Protein AF-A0A954QST5-F1 (afdb_monomer)

pLDDT: mean 82.4, std 12.26, range [56.88, 97.75]

Solvent-accessible surface area (backbone atoms only — not comparable to full-atom values): 4120 Å² total; per-residue (Å²): 133,95,69,84,78,85,62,73,89,74,65,77,87,65,58,76,93,70,58,79,70,93,70,72,70,87,74,66,75,59,88,86,56,78,77,78,84,65,58,74,66,56,51,53,51,50,52,56,50,52,52,51,55,59,58,73,72,111

Structure (mmCIF, N/CA/C/O backbone):
data_AF-A0A954QST5-F1
#
_entry.id   AF-A0A954QST5-F1
#
loop_
_atom_site.group_PDB
_atom_site.id
_atom_site.type_symbol
_atom_site.label_atom_id
_atom_site.label_alt_id
_atom_site.label_comp_id
_atom_site.label_asym_id
_atom_site.label_entity_id
_atom_site.label_seq_id
_atom_site.pdbx_PDB_ins_code
_atom_site.Cartn_x
_atom_site.Cartn_y
_atom_site.Cartn_z
_atom_site.occupancy
_atom_site.B_iso_or_equiv
_atom_site.auth_seq_id
_atom_site.auth_comp_id
_atom_site.auth_asym_id
_atom_site.auth_atom_id
_atom_site.pdbx_PDB_model_num
ATOM 1 N N . MET A 1 1 ? -10.818 19.934 -13.918 1.00 56.88 1 MET A N 1
ATOM 2 C CA . MET A 1 1 ? -10.830 18.482 -14.209 1.00 56.88 1 MET A CA 1
ATOM 3 C C . MET A 1 1 ? -9.423 18.089 -14.659 1.00 56.88 1 MET A C 1
ATOM 5 O O . MET A 1 1 ? -9.140 18.292 -15.831 1.00 56.88 1 MET A O 1
ATOM 9 N N . PRO A 1 2 ? -8.491 17.682 -13.773 1.00 72.75 2 PRO A N 1
ATOM 10 C CA . PRO A 1 2 ? -7.065 17.772 -14.098 1.00 72.75 2 PRO A CA 1
ATOM 11 C C . PRO A 1 2 ? -6.412 16.442 -14.498 1.00 72.75 2 PRO A C 1
ATOM 13 O O . PRO A 1 2 ? -5.202 16.314 -14.356 1.00 72.75 2 PRO A O 1
ATOM 16 N N . PHE A 1 3 ? -7.167 15.456 -14.990 1.00 61.12 3 PHE A N 1
ATOM 17 C CA . PHE A 1 3 ? -6.562 14.218 -15.484 1.00 61.12 3 PHE A CA 1
ATOM 18 C C . PHE A 1 3 ? -6.816 14.058 -16.982 1.00 61.12 3 PHE A C 1
ATOM 20 O O . PHE A 1 3 ? -7.974 14.135 -17.406 1.00 61.12 3 PHE A O 1
ATOM 27 N N . PRO A 1 4 ? -5.756 13.882 -17.793 1.00 83.25 4 PRO A N 1
ATOM 28 C CA . PRO A 1 4 ? -5.912 13.664 -19.220 1.00 83.25 4 PRO A CA 1
ATOM 29 C C . PRO A 1 4 ? -6.649 12.345 -19.450 1.00 83.25 4 PRO A C 1
ATOM 31 O O . PRO A 1 4 ? -6.375 11.343 -18.787 1.00 83.25 4 PRO A O 1
ATOM 34 N N . GLN A 1 5 ? -7.591 12.347 -20.392 1.00 87.88 5 GLN A N 1
ATOM 35 C CA . GLN A 1 5 ? -8.212 11.104 -20.829 1.00 87.88 5 GLN A CA 1
ATOM 36 C C . GLN A 1 5 ? -7.161 10.218 -21.497 1.00 87.88 5 GLN A C 1
ATOM 38 O O . GLN A 1 5 ? -6.264 10.699 -22.193 1.00 87.88 5 GLN A O 1
ATOM 43 N N . PHE A 1 6 ? -7.267 8.916 -21.250 1.00 85.88 6 PHE A N 1
ATOM 44 C CA . PHE A 1 6 ? -6.405 7.930 -21.876 1.00 85.88 6 PHE A CA 1
ATOM 45 C C . PHE A 1 6 ? -6.662 7.900 -23.386 1.00 85.88 6 PHE A C 1
ATOM 47 O O . PHE A 1 6 ? -7.806 7.789 -23.816 1.00 85.88 6 PHE A O 1
ATOM 54 N N . ASP A 1 7 ? -5.593 7.983 -24.175 1.00 88.19 7 ASP A N 1
ATOM 55 C CA . ASP A 1 7 ? -5.636 7.879 -25.631 1.00 88.19 7 ASP A CA 1
ATOM 56 C C . ASP A 1 7 ? -5.354 6.425 -26.053 1.00 88.19 7 ASP A C 1
ATOM 58 O O . ASP A 1 7 ? -4.218 5.959 -25.900 1.00 88.19 7 ASP A O 1
ATOM 62 N N . PRO A 1 8 ? -6.350 5.698 -26.598 1.00 84.75 8 PRO A N 1
ATOM 63 C CA . PRO A 1 8 ? -6.192 4.304 -27.003 1.00 84.75 8 PRO A CA 1
ATOM 64 C C . PRO A 1 8 ? -5.136 4.091 -28.088 1.00 84.75 8 PRO A C 1
ATOM 66 O O . PRO A 1 8 ? -4.574 3.002 -28.173 1.00 84.75 8 PRO A O 1
ATOM 69 N N . THR A 1 9 ? -4.827 5.110 -28.898 1.00 87.31 9 THR A N 1
ATOM 70 C CA . THR A 1 9 ? -3.812 4.996 -29.962 1.00 87.31 9 THR A CA 1
ATOM 71 C C . THR A 1 9 ? -2.400 4.812 -29.404 1.00 87.31 9 THR A C 1
ATOM 73 O O . THR A 1 9 ? -1.508 4.330 -30.100 1.00 87.31 9 THR A O 1
ATOM 76 N N . ARG A 1 10 ? -2.203 5.134 -28.120 1.00 82.31 10 ARG A N 1
ATOM 77 C CA . ARG A 1 10 ? -0.943 4.945 -27.396 1.00 82.31 10 ARG A CA 1
ATOM 78 C C . ARG A 1 10 ? -0.798 3.538 -26.805 1.00 82.31 10 ARG A C 1
ATOM 80 O O . ARG A 1 10 ? 0.254 3.233 -26.243 1.00 82.31 10 ARG A O 1
ATOM 87 N N . LEU A 1 11 ? -1.820 2.682 -26.906 1.00 82.88 11 LEU A N 1
ATOM 88 C CA . LEU A 1 11 ? -1.778 1.318 -26.385 1.00 82.88 11 LEU A CA 1
ATOM 89 C C . LEU A 1 11 ? -1.035 0.391 -27.355 1.00 82.88 11 LEU A C 1
ATOM 91 O O . LEU A 1 11 ? -1.604 -0.113 -28.319 1.00 82.88 11 LEU A O 1
ATOM 95 N N . ILE A 1 12 ? 0.237 0.121 -27.069 1.00 81.50 12 ILE A N 1
ATOM 96 C CA . ILE A 1 12 ? 1.028 -0.871 -27.805 1.00 81.50 12 ILE A CA 1
ATOM 97 C C . ILE A 1 12 ? 0.993 -2.188 -27.026 1.00 81.50 12 ILE A C 1
ATOM 99 O O . ILE A 1 12 ? 1.672 -2.340 -26.011 1.00 81.50 12 ILE A O 1
ATOM 103 N N . ILE A 1 13 ? 0.200 -3.152 -27.497 1.00 80.62 13 ILE A N 1
ATOM 104 C CA . ILE A 1 13 ? 0.154 -4.499 -26.915 1.00 80.62 13 ILE A CA 1
ATOM 105 C C . ILE A 1 13 ? 1.299 -5.318 -27.514 1.00 80.62 13 ILE A C 1
ATOM 107 O O . ILE A 1 13 ? 1.219 -5.746 -28.662 1.00 80.62 13 ILE A O 1
ATOM 111 N N . ARG A 1 14 ? 2.367 -5.537 -26.740 1.00 80.75 14 ARG A N 1
ATOM 112 C CA . ARG A 1 14 ? 3.490 -6.394 -27.150 1.00 80.75 14 ARG A CA 1
ATOM 113 C C . ARG A 1 14 ? 3.273 -7.863 -26.749 1.00 80.75 14 ARG A C 1
ATOM 115 O O . ARG A 1 14 ? 2.605 -8.108 -25.727 1.00 80.75 14 ARG A O 1
ATOM 122 N N . PRO A 1 15 ? 3.824 -8.827 -27.511 1.00 83.56 15 PRO A N 1
ATOM 123 C CA . PRO A 1 15 ? 4.002 -10.215 -27.082 1.00 83.56 15 PRO A CA 1
ATOM 124 C C . PRO A 1 15 ? 4.625 -10.300 -25.685 1.00 83.56 15 PRO A C 1
ATOM 126 O O . PRO A 1 15 ? 5.365 -9.407 -25.281 1.00 83.56 15 PRO A O 1
ATOM 129 N N . LEU A 1 16 ? 4.269 -11.324 -24.904 1.00 77.62 16 LEU A N 1
ATOM 130 C CA . LEU A 1 16 ? 4.659 -11.421 -23.490 1.00 77.62 16 LEU A CA 1
ATOM 131 C C . LEU A 1 16 ? 6.185 -11.449 -23.301 1.00 77.62 16 LEU A C 1
ATOM 133 O O . LEU A 1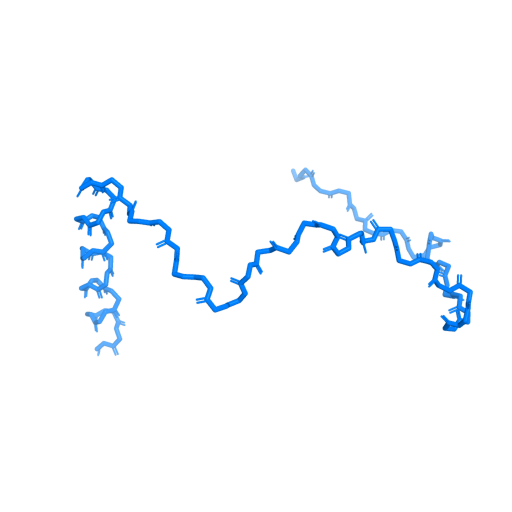 16 ? 6.697 -10.831 -22.375 1.00 77.62 16 LEU A O 1
ATOM 137 N N . ASP A 1 17 ? 6.885 -12.120 -24.206 1.00 81.25 17 ASP A N 1
ATOM 138 C CA . ASP A 1 17 ? 8.343 -12.220 -24.313 1.00 81.25 17 ASP A CA 1
ATOM 139 C C . ASP A 1 17 ? 9.034 -10.892 -24.664 1.00 81.25 17 ASP A C 1
ATOM 141 O O . ASP A 1 17 ? 10.210 -10.707 -24.363 1.00 81.25 17 ASP A O 1
ATOM 145 N N . GLU A 1 18 ? 8.298 -9.935 -25.229 1.00 80.00 18 GLU A N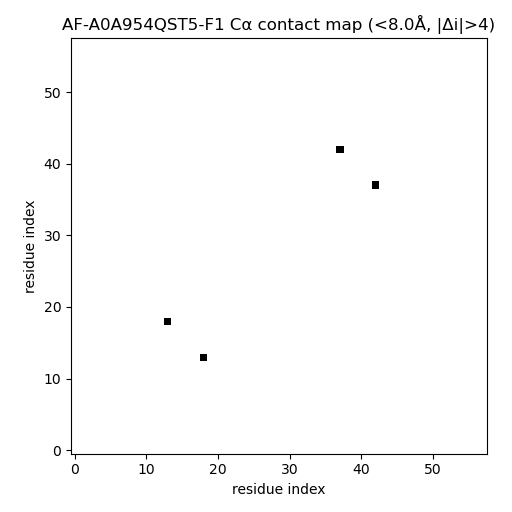 1
ATOM 146 C CA . GLU A 1 18 ? 8.788 -8.592 -25.565 1.00 80.00 18 GLU A CA 1
ATOM 147 C C . GLU A 1 18 ? 8.424 -7.530 -24.510 1.00 80.00 18 GLU A C 1
ATOM 149 O O . GLU A 1 18 ? 8.759 -6.344 -24.652 1.00 80.00 18 GLU A O 1
ATOM 154 N N . ARG A 1 19 ? 7.716 -7.920 -23.442 1.00 77.25 19 ARG A N 1
ATOM 155 C CA . ARG A 1 19 ? 7.362 -7.021 -22.337 1.00 77.25 19 ARG A CA 1
ATOM 156 C C . ARG A 1 19 ? 8.523 -6.938 -21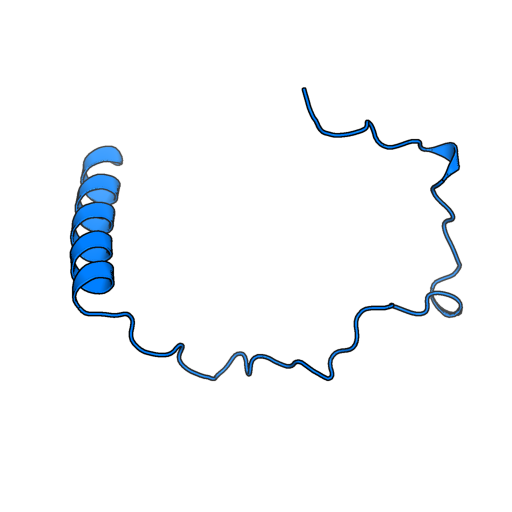.354 1.00 77.25 19 ARG A C 1
ATOM 158 O O . ARG A 1 19 ? 8.617 -7.715 -20.412 1.00 77.25 19 ARG A O 1
ATOM 165 N N . GLN A 1 20 ? 9.380 -5.939 -21.531 1.00 70.88 20 GLN A N 1
ATOM 166 C CA . GLN A 1 20 ? 10.224 -5.476 -20.432 1.00 70.88 20 GLN A CA 1
ATOM 167 C C . GLN A 1 20 ? 9.351 -4.671 -19.467 1.00 70.88 20 GLN A C 1
ATOM 169 O O . GLN A 1 20 ? 8.820 -3.619 -19.823 1.00 70.88 20 GLN A O 1
ATOM 174 N N . HIS A 1 21 ? 9.154 -5.191 -18.258 1.00 66.00 21 HIS A N 1
ATOM 175 C CA . HIS A 1 21 ? 8.528 -4.433 -17.186 1.00 66.00 21 HIS A CA 1
ATOM 176 C C . HIS A 1 21 ? 9.541 -3.406 -16.670 1.00 66.00 21 HIS A C 1
ATOM 178 O O . HIS A 1 21 ? 10.579 -3.784 -16.143 1.00 66.00 21 HIS A O 1
ATOM 184 N N . ASP A 1 22 ? 9.211 -2.117 -16.758 1.00 63.62 22 ASP A N 1
ATOM 185 C CA . ASP A 1 22 ? 9.969 -1.016 -16.126 1.00 63.62 22 ASP A CA 1
ATOM 186 C C . ASP A 1 22 ? 9.786 -0.987 -14.588 1.00 63.62 22 ASP A C 1
ATOM 188 O O . ASP A 1 22 ? 10.098 -0.028 -13.890 1.00 63.62 22 ASP A O 1
ATOM 192 N N . LEU A 1 23 ? 9.212 -2.060 -14.039 1.00 61.56 23 LEU A N 1
ATOM 193 C CA . LEU A 1 23 ? 9.044 -2.276 -12.615 1.00 61.56 23 LEU A CA 1
ATOM 194 C C . LEU A 1 23 ? 10.220 -3.125 -12.143 1.00 61.56 23 LEU A C 1
ATOM 196 O O . LEU A 1 23 ? 10.206 -4.350 -12.251 1.00 61.56 23 LEU A O 1
ATOM 200 N N . SER A 1 24 ? 11.249 -2.455 -11.634 1.00 63.41 24 SER A N 1
ATOM 201 C CA . SER A 1 24 ? 12.328 -3.121 -10.915 1.00 63.41 24 SER A CA 1
ATOM 202 C C . SER A 1 24 ? 11.796 -3.649 -9.584 1.00 63.41 24 SER A C 1
ATOM 204 O O . SER A 1 24 ? 11.241 -2.895 -8.782 1.00 63.41 24 SER A O 1
ATOM 206 N N . ILE A 1 25 ? 11.993 -4.944 -9.335 1.00 62.19 25 ILE A N 1
ATOM 207 C CA . ILE A 1 25 ? 11.683 -5.554 -8.037 1.00 62.19 25 ILE A CA 1
ATOM 208 C C . ILE A 1 25 ? 12.799 -5.295 -7.006 1.00 62.19 25 ILE A C 1
ATOM 210 O O . ILE A 1 25 ? 12.716 -5.734 -5.868 1.00 62.19 25 ILE A O 1
ATOM 214 N N . GLU A 1 26 ? 13.840 -4.529 -7.354 1.00 64.94 26 GLU A N 1
ATOM 215 C CA . GLU A 1 26 ? 14.957 -4.205 -6.449 1.00 64.94 26 GLU A CA 1
ATOM 216 C C . GLU A 1 26 ? 14.516 -3.433 -5.196 1.00 64.94 26 GLU A C 1
ATOM 218 O O . GLU A 1 26 ? 15.213 -3.448 -4.184 1.00 64.94 26 GLU A O 1
ATOM 223 N N . ARG A 1 27 ? 13.342 -2.789 -5.228 1.00 63.53 27 ARG A N 1
ATOM 224 C CA . ARG A 1 27 ? 12.686 -2.225 -4.041 1.00 63.53 27 ARG A CA 1
ATOM 225 C C . ARG A 1 27 ? 11.612 -3.179 -3.524 1.00 63.53 27 ARG A C 1
ATOM 227 O O . ARG A 1 27 ? 10.423 -2.873 -3.567 1.00 63.53 27 ARG A O 1
ATOM 234 N N . HIS A 1 28 ? 12.032 -4.343 -3.042 1.00 63.84 28 HIS A N 1
ATOM 235 C CA . HIS A 1 28 ? 11.165 -5.201 -2.245 1.00 63.84 28 HIS A CA 1
ATOM 236 C C . HIS A 1 28 ? 10.863 -4.503 -0.914 1.00 63.84 28 HIS A C 1
ATOM 238 O O . HIS A 1 28 ? 11.768 -4.284 -0.113 1.00 63.84 28 HIS A O 1
ATOM 244 N N . LEU A 1 29 ? 9.594 -4.186 -0.657 1.00 62.00 29 LEU A N 1
ATOM 245 C CA . LEU A 1 29 ? 9.110 -4.212 0.721 1.00 62.00 29 LEU A CA 1
ATOM 246 C C . LEU A 1 29 ? 8.968 -5.699 1.071 1.00 62.00 29 LEU A C 1
ATOM 248 O O . LEU A 1 29 ? 8.242 -6.395 0.351 1.00 62.00 29 LEU A O 1
ATOM 252 N N . PRO A 1 30 ? 9.676 -6.227 2.082 1.00 73.00 30 PRO A N 1
ATOM 253 C CA . PRO A 1 30 ? 9.481 -7.608 2.489 1.00 73.00 30 PRO A CA 1
ATOM 254 C C . PRO A 1 30 ? 8.029 -7.749 2.943 1.00 73.00 30 PRO A C 1
ATOM 256 O O . PRO A 1 30 ? 7.585 -7.051 3.847 1.00 73.00 30 PRO A O 1
ATOM 259 N N . LEU A 1 31 ? 7.266 -8.627 2.291 1.00 73.19 31 LEU A N 1
ATOM 260 C CA . LEU A 1 31 ? 5.846 -8.815 2.613 1.00 73.19 31 LEU A CA 1
ATOM 261 C C . LEU A 1 31 ? 5.641 -9.352 4.037 1.00 73.19 31 LEU A C 1
ATOM 263 O O . LEU A 1 31 ? 4.581 -9.152 4.622 1.00 73.19 31 LEU A O 1
ATOM 267 N N . ASP A 1 32 ? 6.674 -9.998 4.578 1.00 81.50 32 ASP A N 1
ATOM 268 C CA . ASP A 1 32 ? 6.720 -10.513 5.942 1.00 81.50 32 ASP A CA 1
ATOM 269 C C . ASP A 1 32 ? 7.285 -9.493 6.949 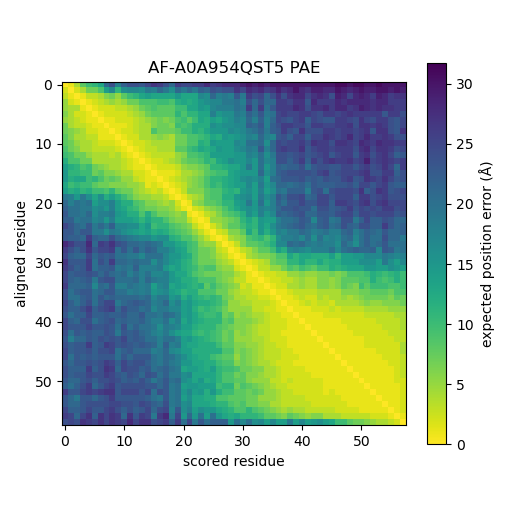1.00 81.50 32 ASP A C 1
ATOM 271 O O . ASP A 1 32 ? 7.322 -9.770 8.150 1.00 81.50 32 ASP A O 1
ATOM 275 N N . GLU A 1 33 ? 7.751 -8.323 6.495 1.00 83.75 33 GLU A N 1
ATOM 276 C CA . GLU A 1 33 ? 8.217 -7.270 7.394 1.00 83.75 33 GLU A CA 1
ATOM 277 C C . GLU A 1 33 ? 7.015 -6.541 7.992 1.00 83.75 33 GLU A C 1
ATOM 279 O O . GLU A 1 33 ? 6.133 -6.038 7.291 1.00 83.75 33 GLU A O 1
ATOM 284 N N . LEU A 1 34 ? 6.983 -6.487 9.323 1.00 81.19 34 LEU A N 1
ATOM 285 C CA . LEU A 1 34 ? 6.004 -5.672 10.019 1.00 81.19 34 LEU A CA 1
ATOM 286 C C . LEU A 1 34 ? 6.278 -4.198 9.698 1.00 81.19 34 LEU A C 1
ATOM 288 O O . LEU A 1 34 ? 7.423 -3.755 9.815 1.00 81.19 34 LEU A O 1
ATOM 292 N N . PRO A 1 35 ? 5.249 -3.420 9.325 1.00 81.94 35 PRO A N 1
ATOM 293 C CA . PRO A 1 35 ? 5.428 -1.995 9.116 1.00 81.94 35 PRO A CA 1
ATOM 294 C C . PRO A 1 35 ? 5.915 -1.344 10.411 1.00 81.94 35 PRO A C 1
ATOM 2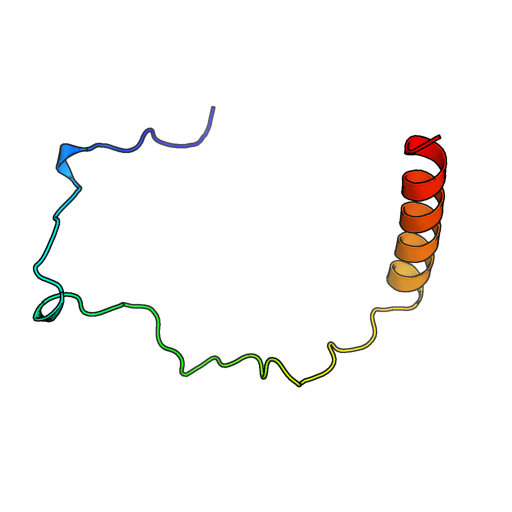96 O O . PRO A 1 35 ? 5.549 -1.765 11.511 1.00 81.94 35 PRO A O 1
ATOM 299 N N . ALA A 1 36 ? 6.719 -0.292 10.271 1.00 86.25 36 ALA A N 1
ATOM 300 C CA . ALA A 1 36 ? 7.128 0.517 11.407 1.00 86.25 36 ALA A CA 1
ATOM 301 C C . ALA A 1 36 ? 5.903 1.021 12.184 1.00 86.25 36 ALA A C 1
ATOM 303 O O . ALA A 1 36 ? 4.865 1.349 11.596 1.00 86.25 36 ALA A O 1
ATOM 304 N N . GLU A 1 37 ? 6.038 1.099 13.509 1.00 88.75 37 GLU A N 1
ATOM 305 C CA . GLU A 1 37 ? 5.015 1.715 14.344 1.00 88.75 37 GLU A CA 1
ATOM 306 C C . GLU A 1 37 ? 4.783 3.160 13.901 1.00 88.75 37 GLU A C 1
ATOM 308 O O . GLU A 1 37 ? 5.713 3.904 13.581 1.00 88.75 37 GLU A O 1
ATOM 313 N N . LEU A 1 38 ? 3.513 3.552 13.864 1.00 90.56 38 LEU A N 1
ATOM 314 C CA . LEU A 1 38 ? 3.147 4.924 13.564 1.00 90.56 38 LEU A CA 1
ATOM 315 C C . LEU A 1 38 ? 3.363 5.799 14.796 1.00 90.56 38 LEU A C 1
ATOM 317 O O . LEU A 1 38 ? 3.253 5.345 15.935 1.00 90.56 38 LEU A O 1
ATOM 321 N N . GLU A 1 39 ? 3.572 7.091 14.558 1.00 96.44 39 GLU A N 1
ATOM 322 C CA . GLU A 1 39 ? 3.642 8.079 15.629 1.00 96.44 39 GLU A CA 1
ATOM 323 C C . GLU A 1 39 ? 2.407 7.999 16.550 1.00 96.44 39 GLU A C 1
ATOM 325 O O . GLU A 1 39 ? 1.288 7.777 16.065 1.00 96.44 39 GLU A O 1
ATOM 330 N N . PRO A 1 40 ? 2.544 8.257 17.866 1.00 95.12 40 PRO A N 1
ATOM 331 C CA . PRO A 1 40 ? 1.446 8.112 18.826 1.00 95.12 40 PRO A CA 1
ATOM 332 C C . PRO A 1 40 ? 0.170 8.876 18.446 1.00 95.12 40 PRO A C 1
AT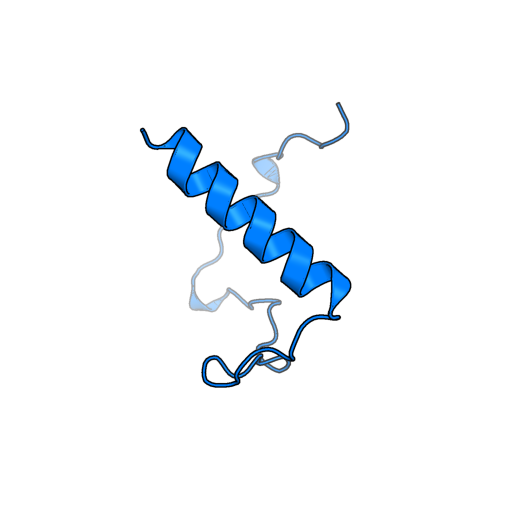OM 334 O O . PRO A 1 40 ? -0.942 8.464 18.780 1.00 95.12 40 PRO A O 1
ATOM 337 N N . ALA A 1 41 ? 0.318 10.000 17.738 1.00 96.38 41 ALA A N 1
ATOM 338 C CA . ALA A 1 41 ? -0.812 10.756 17.218 1.00 96.38 41 ALA A CA 1
ATOM 339 C C . ALA A 1 41 ? -1.591 9.984 16.143 1.00 96.38 41 ALA A C 1
ATOM 341 O O . ALA A 1 41 ? -2.809 9.862 16.253 1.00 96.38 41 ALA A O 1
ATOM 342 N N . ALA A 1 42 ? -0.891 9.402 15.171 1.00 95.44 42 ALA A N 1
ATOM 343 C CA . ALA A 1 42 ? -1.497 8.605 14.111 1.00 95.44 42 ALA A CA 1
ATOM 344 C C . ALA A 1 42 ? -2.147 7.323 14.657 1.00 95.44 42 ALA A C 1
ATOM 346 O O . ALA A 1 42 ? -3.238 6.957 14.221 1.00 95.44 42 ALA A O 1
ATOM 347 N N . MET A 1 43 ? -1.540 6.681 15.662 1.00 94.88 43 MET A N 1
ATOM 348 C CA . MET A 1 43 ? -2.136 5.512 16.326 1.00 94.88 43 MET A CA 1
ATOM 349 C C . MET A 1 43 ? -3.467 5.843 17.014 1.00 94.88 43 MET A C 1
ATOM 351 O O . MET A 1 43 ? -4.430 5.080 16.916 1.00 94.88 43 MET A O 1
ATOM 355 N N . ARG A 1 44 ? -3.557 7.003 17.675 1.00 95.69 44 ARG A N 1
ATOM 356 C CA . ARG A 1 44 ? -4.811 7.479 18.278 1.00 95.69 44 ARG A CA 1
ATOM 357 C C . ARG A 1 44 ? -5.872 7.775 17.218 1.00 95.69 44 ARG A C 1
ATOM 359 O O . ARG A 1 44 ? -7.025 7.386 17.394 1.00 95.69 44 ARG A O 1
ATOM 366 N N . ASP A 1 45 ? -5.494 8.434 16.127 1.00 96.94 45 ASP A N 1
ATOM 367 C CA . ASP A 1 45 ? -6.427 8.771 15.048 1.00 96.94 45 ASP A CA 1
ATOM 368 C C . ASP A 1 45 ? -6.970 7.507 14.360 1.00 96.94 45 ASP A C 1
ATOM 370 O O . ASP A 1 45 ? -8.166 7.426 14.068 1.00 96.94 45 ASP A O 1
ATOM 374 N N . LEU A 1 46 ? -6.131 6.479 14.185 1.00 95.06 46 LEU A N 1
ATOM 375 C CA . LEU A 1 46 ? -6.555 5.167 13.690 1.00 95.06 46 LEU A CA 1
ATOM 376 C C . LEU A 1 46 ? -7.581 4.493 14.601 1.00 95.06 46 LEU A C 1
ATOM 378 O O . LEU A 1 46 ? -8.558 3.937 14.098 1.00 95.06 46 LEU A O 1
ATOM 382 N N . ALA A 1 47 ? -7.401 4.565 15.922 1.00 95.50 47 ALA A N 1
ATOM 383 C CA . ALA A 1 47 ? -8.373 4.016 16.865 1.00 95.50 47 ALA A CA 1
ATOM 384 C C . ALA A 1 47 ? -9.746 4.698 16.720 1.00 95.50 47 ALA A C 1
ATOM 386 O O . ALA A 1 47 ? -10.770 4.019 16.628 1.00 95.50 47 ALA A O 1
ATOM 387 N N . ILE A 1 48 ? -9.760 6.031 16.604 1.00 97.75 48 ILE A N 1
ATOM 388 C CA . ILE A 1 48 ? -10.986 6.820 16.398 1.00 97.75 48 ILE A CA 1
ATOM 389 C C . ILE A 1 48 ? -11.659 6.449 15.068 1.00 97.75 48 ILE A C 1
ATOM 391 O O . ILE A 1 48 ? -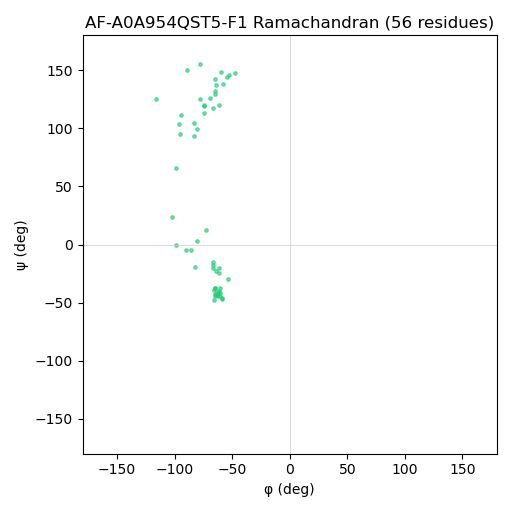12.881 6.291 15.003 1.00 97.75 48 ILE A O 1
ATOM 395 N N . LEU A 1 49 ? -10.882 6.313 13.989 1.00 97.19 49 LEU A N 1
ATOM 396 C CA . LEU A 1 49 ? -11.406 5.907 12.682 1.00 97.19 49 LEU A CA 1
ATOM 397 C C . LEU A 1 49 ? -12.001 4.496 12.720 1.00 97.19 49 LEU A C 1
ATOM 399 O O . LEU A 1 49 ? -13.088 4.282 12.182 1.00 97.19 49 LEU A O 1
ATOM 403 N N . GLY A 1 50 ? -11.325 3.556 13.382 1.00 96.25 50 GLY A N 1
ATOM 404 C CA . GLY A 1 50 ? -11.807 2.188 13.558 1.00 96.25 50 GLY A CA 1
ATOM 405 C C . GLY A 1 50 ? -13.152 2.139 14.279 1.00 96.25 50 GLY A C 1
ATOM 406 O O . GLY A 1 50 ? -14.080 1.481 13.807 1.00 96.25 50 GLY A O 1
ATOM 407 N N . GLU A 1 51 ? -13.297 2.900 15.365 1.00 97.38 51 GLU A N 1
ATOM 408 C CA . GLU A 1 51 ? -14.565 3.011 16.090 1.00 97.38 51 GLU A CA 1
ATOM 409 C C . GLU A 1 51 ? -15.686 3.545 15.185 1.00 97.38 51 GLU A C 1
ATOM 411 O O . GLU A 1 51 ? -16.761 2.948 15.101 1.00 97.38 51 GLU A O 1
ATOM 416 N N . ARG A 1 52 ? -15.419 4.618 14.430 1.00 97.56 52 ARG A N 1
ATOM 417 C C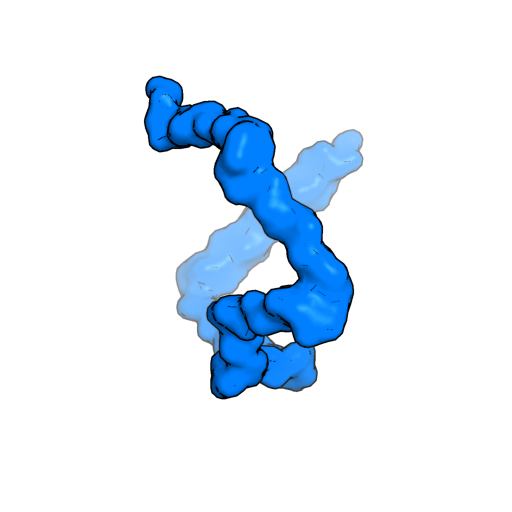A . ARG A 1 52 ? -16.399 5.209 13.502 1.00 97.56 52 ARG A CA 1
ATOM 418 C C . ARG A 1 52 ? -16.841 4.241 12.409 1.00 97.56 52 ARG A C 1
ATOM 420 O O . ARG A 1 52 ? -18.023 4.214 12.076 1.00 97.56 52 ARG A O 1
ATOM 427 N N . LEU A 1 53 ? -15.924 3.444 11.862 1.00 96.81 53 LEU A N 1
ATOM 428 C CA . LEU A 1 53 ? -16.250 2.442 10.844 1.00 96.81 53 LEU A CA 1
ATOM 429 C C . LEU A 1 53 ? -17.147 1.332 11.398 1.00 96.81 53 LEU A C 1
ATOM 431 O O . LEU A 1 53 ? -18.070 0.893 10.714 1.00 96.81 53 LEU A O 1
ATOM 435 N N . VAL A 1 54 ? -16.907 0.895 12.638 1.00 96.69 54 VAL A N 1
ATOM 436 C CA . VAL A 1 54 ? -17.761 -0.102 13.300 1.00 96.69 54 VAL A CA 1
ATOM 437 C C . VAL A 1 54 ? -19.169 0.447 13.524 1.00 96.69 54 VAL A C 1
ATOM 439 O O . VAL A 1 54 ? -20.131 -0.270 13.251 1.00 96.69 54 VAL A O 1
ATOM 442 N N . GLN A 1 55 ? -19.289 1.703 13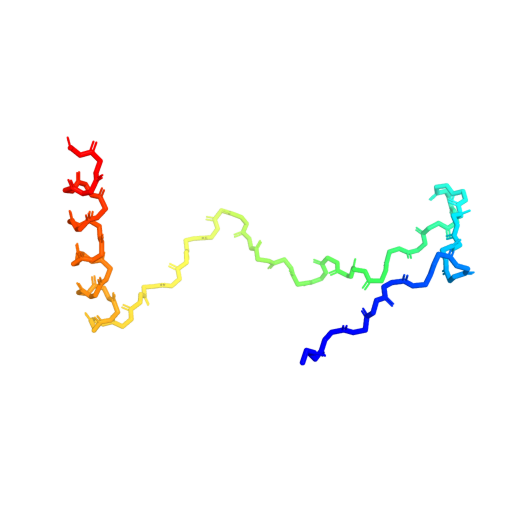.965 1.00 95.69 55 GLN A N 1
ATOM 443 C CA . GLN A 1 55 ? -20.582 2.371 14.152 1.00 95.69 55 GLN A CA 1
ATOM 444 C C . GLN A 1 55 ? -21.330 2.553 12.827 1.00 95.69 55 GLN A C 1
ATOM 446 O O . GLN A 1 55 ? -22.514 2.262 12.754 1.00 95.69 55 GLN A O 1
ATOM 451 N N . ALA A 1 56 ? -20.640 2.963 11.759 1.00 92.00 56 ALA A N 1
ATOM 452 C CA . ALA A 1 56 ? -21.250 3.175 10.443 1.00 92.00 56 ALA A CA 1
ATOM 453 C C . ALA A 1 56 ? -21.761 1.886 9.769 1.00 92.00 56 ALA A C 1
ATOM 455 O O . ALA A 1 56 ? -22.487 1.958 8.780 1.00 92.00 56 ALA A O 1
ATOM 456 N N . ARG A 1 57 ? -21.351 0.711 10.260 1.00 86.62 57 ARG A N 1
ATOM 457 C CA . ARG A 1 57 ? -21.832 -0.590 9.778 1.00 86.62 57 ARG A CA 1
ATOM 458 C C . ARG A 1 57 ? -23.174 -0.997 10.407 1.00 86.62 57 ARG A C 1
ATOM 460 O O . ARG A 1 57 ? -23.807 -1.908 9.877 1.00 86.62 57 ARG A O 1
ATOM 467 N N . GLN A 1 58 ? -23.549 -0.405 11.542 1.00 65.88 58 GLN A N 1
ATOM 468 C CA . GLN A 1 58 ? -24.822 -0.662 12.230 1.00 65.88 58 GLN A CA 1
ATOM 469 C C . GLN A 1 58 ? -25.953 0.145 11.590 1.00 65.88 58 GLN A C 1
ATOM 471 O O . GLN A 1 58 ? -27.072 -0.410 11.531 1.00 65.88 58 GLN A O 1
#

Secondary structure (DSSP, 8-state):
--SPPP-GGG-----GGG---S--TTSPPPTTSPPPPPPHHHHHHHHHHHHHHHHHT-

Foldseek 3Di:
DPDDDDDCVPDDDDDPVPDDDPDDCPPDPPPPDDDDDDDPVVVVVVVVVVVVVVVVVD

Radius of gyration: 21.07 Å; Cα contacts (8 Å, |Δi|>4): 2; chains: 1; bounding box: 40×31×49 Å

Sequence (58 aa):
MPFPQFDPTRLIIRPLDERQHDLSIERHLPLDELPAELEPAAMRDLAILGERLVQARQ

Mean predicted aligned error: 13.73 Å